Protein AF-A0A519KRC4-F1 (afdb_monomer_lite)

Radius of gyration: 12.48 Å; chains: 1; bounding box: 27×26×26 Å

Secondary structure (DSSP, 8-state):
--S-S-------SSHHHHHHHHHHTGGGSTT---------SS-SS--SS---

Foldseek 3Di:
DPPDPDDDDADAPDVVRVVCCVVPPVVPPPPDPDDDDDDDPDDPDDPPDHPD

Sequence (52 aa):
TGGSDYLLRLVVRDVDDLERVHSRELTRIPGVTRVSSSVAMRTVVKRGALPV

pLDDT: mean 77.0, std 9.08, range [49.03, 89.56]

Structure (mmCIF, N/CA/C/O backbone):
data_AF-A0A519KRC4-F1
#
_entry.id   AF-A0A519KRC4-F1
#
loop_
_atom_site.group_PDB
_atom_site.id
_atom_site.type_symbol
_atom_site.label_atom_id
_atom_site.label_alt_id
_atom_site.label_comp_id
_atom_site.label_asym_id
_atom_site.label_entity_id
_atom_site.label_seq_id
_atom_site.pdbx_PDB_ins_code
_atom_site.Cartn_x
_atom_site.Cartn_y
_atom_site.Cartn_z
_atom_site.occupancy
_atom_site.B_iso_or_equiv
_atom_site.auth_seq_id
_atom_site.auth_comp_id
_atom_site.auth_asym_id
_atom_site.auth_atom_id
_atom_site.pdbx_PDB_model_num
ATOM 1 N N . THR A 1 1 ? 1.489 15.897 13.579 1.00 49.03 1 THR A N 1
ATOM 2 C CA . THR A 1 1 ? 0.202 15.488 12.977 1.00 49.03 1 THR A CA 1
ATOM 3 C C . THR A 1 1 ? 0.442 14.234 12.163 1.00 49.03 1 THR A C 1
ATOM 5 O O . THR A 1 1 ? 0.922 14.323 11.042 1.00 49.03 1 THR A O 1
ATOM 8 N N . GLY A 1 2 ? 0.246 13.055 12.763 1.00 59.78 2 GLY A N 1
ATOM 9 C CA . GLY A 1 2 ? 0.386 11.783 12.046 1.00 59.78 2 GLY A CA 1
ATOM 10 C C . GLY A 1 2 ? -0.713 11.687 10.992 1.00 59.78 2 GLY A C 1
ATOM 11 O O . GLY A 1 2 ? -1.885 11.699 11.342 1.00 59.78 2 GLY A O 1
ATOM 12 N N . GLY A 1 3 ? -0.350 11.718 9.709 1.00 70.75 3 GLY A N 1
ATOM 13 C CA . GLY A 1 3 ? -1.321 11.768 8.608 1.00 70.75 3 GLY A CA 1
ATOM 14 C C . GLY A 1 3 ? -1.964 10.418 8.282 1.00 70.75 3 GLY A C 1
ATOM 15 O O . GLY A 1 3 ? -2.981 10.374 7.593 1.00 70.75 3 GLY A O 1
ATOM 16 N N . SER A 1 4 ? -1.369 9.315 8.734 1.00 72.19 4 SER A N 1
ATOM 17 C CA . SER A 1 4 ? -1.866 7.952 8.534 1.00 72.19 4 SER A CA 1
ATOM 18 C C . SER A 1 4 ? -1.242 7.026 9.573 1.00 72.19 4 SER A C 1
ATOM 20 O O . SER A 1 4 ? -0.035 7.100 9.802 1.00 72.19 4 SER A O 1
ATOM 22 N N . ASP A 1 5 ? -2.047 6.144 10.158 1.00 76.50 5 ASP A N 1
ATOM 23 C CA . ASP A 1 5 ? -1.580 5.123 11.106 1.00 76.50 5 ASP A CA 1
ATOM 24 C C . ASP A 1 5 ? -0.878 3.951 10.399 1.00 76.50 5 ASP A C 1
ATOM 26 O O . ASP A 1 5 ? -0.061 3.251 10.993 1.00 76.50 5 ASP A O 1
ATOM 30 N N . TYR A 1 6 ? -1.151 3.769 9.101 1.00 77.56 6 TYR A N 1
ATOM 31 C CA . TYR A 1 6 ? -0.618 2.676 8.291 1.00 77.56 6 TYR A CA 1
ATOM 32 C C . TYR A 1 6 ? -0.161 3.159 6.912 1.00 77.56 6 TYR A C 1
ATOM 34 O O . TYR A 1 6 ? -0.814 3.989 6.278 1.00 77.56 6 TYR A O 1
ATOM 42 N N . LEU A 1 7 ? 0.943 2.585 6.423 1.00 82.44 7 LEU A N 1
ATOM 43 C CA . LEU A 1 7 ? 1.431 2.751 5.054 1.00 82.44 7 LEU A CA 1
ATOM 44 C C . LEU A 1 7 ? 1.551 1.376 4.394 1.00 82.44 7 LEU A C 1
ATOM 46 O O . LEU A 1 7 ? 2.316 0.528 4.848 1.00 82.44 7 LEU A O 1
ATOM 50 N N . LEU A 1 8 ? 0.831 1.180 3.291 1.00 81.25 8 LEU A N 1
ATOM 51 C CA . LEU A 1 8 ? 0.860 -0.051 2.504 1.00 81.25 8 LEU A CA 1
ATOM 52 C C . LEU A 1 8 ? 1.481 0.223 1.133 1.00 81.25 8 LEU A C 1
ATOM 54 O O . LEU A 1 8 ? 1.183 1.234 0.496 1.00 81.25 8 LEU A O 1
ATOM 58 N N . ARG A 1 9 ? 2.336 -0.690 0.663 1.00 83.56 9 ARG A N 1
ATOM 59 C CA . ARG A 1 9 ? 2.892 -0.667 -0.695 1.00 83.56 9 ARG A CA 1
ATOM 60 C C . ARG A 1 9 ? 2.443 -1.921 -1.424 1.00 83.56 9 ARG A C 1
ATOM 62 O O . ARG A 1 9 ? 2.826 -3.018 -1.038 1.00 83.56 9 ARG A O 1
ATOM 69 N N . LEU A 1 10 ? 1.658 -1.735 -2.475 1.00 79.69 10 LEU A N 1
ATOM 70 C CA . LEU A 1 10 ? 1.051 -2.812 -3.247 1.00 79.69 10 LEU A CA 1
ATOM 71 C C . LEU A 1 10 ? 1.524 -2.717 -4.698 1.00 79.69 10 LEU A C 1
ATOM 73 O O . LEU A 1 10 ? 1.747 -1.620 -5.213 1.00 79.69 10 LEU A O 1
ATOM 77 N N . VAL A 1 11 ? 1.682 -3.868 -5.344 1.00 85.50 11 VAL A N 1
ATOM 78 C CA . VAL A 1 11 ? 1.900 -3.972 -6.789 1.00 85.50 11 VAL A CA 1
ATOM 79 C C . VAL A 1 11 ? 0.635 -4.581 -7.369 1.00 85.50 11 VAL A C 1
ATOM 81 O O . VAL A 1 11 ? 0.276 -5.701 -7.022 1.00 85.50 11 VAL A O 1
ATOM 84 N N . VAL A 1 12 ? -0.047 -3.816 -8.210 1.00 85.31 12 VAL A N 1
ATOM 85 C CA . VAL A 1 12 ? -1.294 -4.206 -8.877 1.00 85.31 12 VAL A CA 1
ATOM 86 C C . VAL A 1 12 ? -1.054 -4.275 -10.378 1.00 85.31 12 VAL A C 1
ATOM 88 O O . VAL A 1 12 ? -0.140 -3.620 -10.889 1.00 85.31 12 VAL A O 1
ATOM 91 N N . ARG A 1 13 ? -1.841 -5.091 -11.079 1.00 87.38 13 ARG A N 1
ATOM 92 C CA . ARG A 1 13 ? -1.680 -5.272 -12.532 1.00 87.38 13 ARG A CA 1
ATOM 93 C C . ARG A 1 13 ? -2.160 -4.060 -13.327 1.00 87.38 13 ARG A C 1
ATOM 95 O O . ARG A 1 13 ? -1.528 -3.699 -14.315 1.00 87.38 13 ARG A O 1
ATOM 102 N N . ASP A 1 14 ? -3.243 -3.439 -12.873 1.00 87.31 14 ASP A N 1
ATOM 103 C CA . ASP A 1 14 ? -3.926 -2.327 -13.529 1.00 87.31 14 ASP A CA 1
ATOM 104 C C . ASP A 1 14 ? -4.794 -1.546 -12.515 1.00 87.31 14 ASP A C 1
ATOM 106 O O . ASP A 1 14 ? -4.726 -1.770 -11.301 1.00 87.31 14 ASP A O 1
ATOM 110 N N . VAL A 1 15 ? -5.567 -0.576 -13.010 1.00 85.94 15 VAL A N 1
ATOM 111 C CA . VAL A 1 15 ? -6.428 0.287 -12.187 1.00 85.94 15 VAL A CA 1
ATOM 112 C C . VAL A 1 15 ? -7.662 -0.460 -11.670 1.00 85.94 15 VAL A C 1
ATOM 114 O O . VAL A 1 15 ? -8.029 -0.265 -10.513 1.00 85.94 15 VAL A O 1
ATOM 117 N N . ASP A 1 16 ? -8.252 -1.365 -12.452 1.00 89.56 16 ASP A N 1
ATOM 118 C CA . ASP A 1 16 ? -9.399 -2.171 -12.005 1.00 89.56 16 ASP A CA 1
ATOM 119 C C . ASP A 1 16 ? -8.996 -3.083 -10.830 1.00 89.56 16 ASP A C 1
ATOM 121 O O . ASP A 1 16 ? -9.741 -3.299 -9.866 1.00 89.56 16 ASP A O 1
ATOM 125 N N . ASP A 1 17 ? -7.762 -3.589 -10.871 1.00 88.25 17 ASP A N 1
ATOM 126 C CA . ASP A 1 17 ? -7.131 -4.361 -9.806 1.00 88.25 17 ASP A CA 1
ATOM 127 C C . ASP A 1 17 ? -6.941 -3.515 -8.533 1.00 88.25 17 ASP A C 1
ATOM 129 O O . ASP A 1 17 ? -7.221 -3.997 -7.429 1.00 88.25 17 ASP A O 1
ATOM 133 N N . LEU A 1 18 ? -6.559 -2.239 -8.677 1.00 87.44 18 LEU A N 1
ATOM 134 C CA . LEU A 1 18 ? -6.471 -1.282 -7.569 1.00 87.44 18 LEU A CA 1
ATOM 135 C C . LEU A 1 18 ? -7.837 -1.014 -6.930 1.00 87.44 18 LEU A C 1
ATOM 137 O O . LEU A 1 18 ? -7.946 -1.061 -5.703 1.00 87.44 18 LEU A O 1
ATOM 141 N N . GLU A 1 19 ? -8.873 -0.751 -7.728 1.00 87.69 19 GLU A N 1
ATOM 142 C CA . GLU A 1 19 ? -10.222 -0.478 -7.220 1.00 87.69 19 GLU A CA 1
ATOM 143 C C . GLU A 1 19 ? -10.791 -1.672 -6.458 1.00 87.69 19 GLU A C 1
ATOM 145 O O . GLU A 1 19 ? -11.392 -1.512 -5.387 1.00 87.69 19 GLU A O 1
ATOM 150 N N . ARG A 1 20 ? -10.553 -2.890 -6.959 1.00 88.25 20 ARG A N 1
ATOM 151 C CA . ARG A 1 20 ? -10.960 -4.113 -6.267 1.00 88.25 20 ARG A CA 1
ATOM 152 C C . ARG A 1 20 ? -10.280 -4.229 -4.905 1.00 88.25 20 ARG A C 1
ATOM 154 O O . ARG A 1 20 ? -10.967 -4.485 -3.921 1.00 88.25 20 ARG A O 1
ATOM 161 N N . VAL A 1 21 ? -8.962 -4.034 -4.830 1.00 87.69 21 VAL A N 1
ATOM 162 C CA . VAL A 1 21 ? -8.217 -4.127 -3.561 1.00 87.69 21 VAL A CA 1
ATOM 163 C C . VAL A 1 21 ? -8.632 -3.012 -2.599 1.00 87.69 21 VAL A C 1
ATOM 165 O O . VAL A 1 21 ? -8.862 -3.269 -1.418 1.00 87.69 21 VAL A O 1
ATOM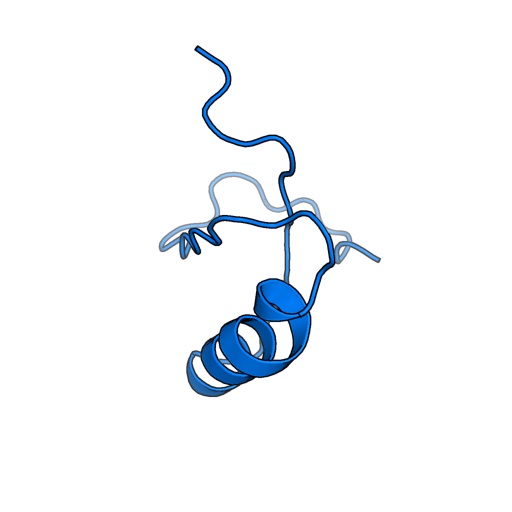 168 N N . HIS A 1 22 ? -8.806 -1.789 -3.098 1.00 84.31 22 HIS A N 1
ATOM 169 C CA . HIS A 1 22 ? -9.248 -0.657 -2.292 1.00 84.31 22 HIS A CA 1
ATOM 170 C C . HIS A 1 22 ? -10.636 -0.905 -1.684 1.00 84.31 22 HIS A C 1
ATOM 172 O O . HIS A 1 22 ? -10.798 -0.811 -0.471 1.00 84.31 22 HIS A O 1
ATOM 178 N N . SER A 1 23 ? -11.623 -1.265 -2.510 1.00 81.81 23 SER A N 1
ATOM 179 C CA . SER A 1 23 ? -13.030 -1.381 -2.099 1.00 81.81 23 SER A CA 1
ATOM 180 C C . SER A 1 23 ? -13.390 -2.678 -1.377 1.00 81.81 23 SER A C 1
ATOM 182 O O . SER A 1 23 ? -14.332 -2.675 -0.583 1.00 81.81 23 SER A O 1
ATOM 184 N N . ARG A 1 24 ? -12.702 -3.792 -1.664 1.00 81.19 24 ARG A N 1
ATOM 185 C CA . ARG A 1 24 ? -13.033 -5.103 -1.082 1.00 81.19 24 ARG A CA 1
ATOM 186 C C . ARG A 1 24 ? -12.168 -5.473 0.107 1.00 81.19 24 ARG A C 1
ATOM 188 O O . ARG A 1 24 ? -12.678 -6.129 1.008 1.00 81.19 24 ARG A O 1
ATOM 195 N N . GLU A 1 25 ? -10.903 -5.064 0.104 1.00 80.94 25 GLU A N 1
ATOM 196 C CA . GLU A 1 25 ? -9.932 -5.503 1.107 1.00 80.94 25 GLU A CA 1
ATOM 197 C C . GLU A 1 25 ? -9.632 -4.380 2.105 1.00 80.94 25 GLU A C 1
ATOM 199 O O . GLU A 1 25 ? -9.823 -4.556 3.306 1.00 80.94 25 GLU A O 1
ATOM 204 N N . LEU A 1 26 ? -9.224 -3.196 1.627 1.00 82.06 26 LEU A N 1
ATOM 205 C CA . LEU A 1 26 ? -8.718 -2.131 2.506 1.00 82.06 26 LEU A CA 1
ATOM 206 C C . LEU A 1 26 ? -9.811 -1.439 3.332 1.00 82.06 26 LEU A C 1
ATOM 208 O O . LEU A 1 26 ? -9.585 -1.115 4.495 1.00 82.06 26 LEU A O 1
ATOM 212 N N . THR A 1 27 ? -11.001 -1.236 2.767 1.00 79.56 27 THR A N 1
ATOM 213 C CA . THR A 1 27 ? -12.153 -0.632 3.469 1.00 79.56 27 THR A CA 1
ATOM 214 C C . THR A 1 27 ? -12.750 -1.529 4.553 1.00 79.56 27 THR A C 1
ATOM 216 O O . THR A 1 27 ? -13.492 -1.041 5.402 1.00 79.56 27 THR A O 1
ATOM 219 N N . ARG A 1 28 ? -12.455 -2.835 4.534 1.00 81.25 28 ARG A N 1
ATOM 220 C CA . ARG A 1 28 ? -12.954 -3.801 5.525 1.00 81.25 28 ARG A CA 1
ATOM 221 C C . ARG A 1 28 ? -12.019 -3.982 6.712 1.00 81.25 28 ARG A C 1
ATOM 223 O O . ARG A 1 28 ? -12.368 -4.712 7.637 1.00 81.25 28 ARG A O 1
ATOM 230 N N . ILE A 1 29 ? -10.845 -3.353 6.691 1.00 80.38 29 ILE A N 1
ATOM 231 C CA . ILE A 1 29 ? -9.879 -3.488 7.775 1.00 80.38 29 ILE A CA 1
ATOM 232 C C . ILE A 1 29 ? -10.467 -2.823 9.028 1.00 80.38 29 ILE A C 1
ATOM 234 O O . ILE A 1 29 ? -10.716 -1.612 9.025 1.00 80.38 29 ILE A O 1
ATOM 238 N N . PRO A 1 30 ? -10.697 -3.587 10.110 1.00 76.44 30 PRO A N 1
ATOM 239 C CA . PRO A 1 30 ? -11.227 -3.028 11.342 1.00 76.44 30 PRO A CA 1
ATOM 240 C C . PRO A 1 30 ? -10.241 -1.996 11.899 1.00 76.44 30 PRO A C 1
ATOM 242 O O . PRO A 1 30 ? -9.053 -2.274 12.045 1.00 76.44 30 PRO A O 1
ATOM 245 N N . GLY A 1 31 ? -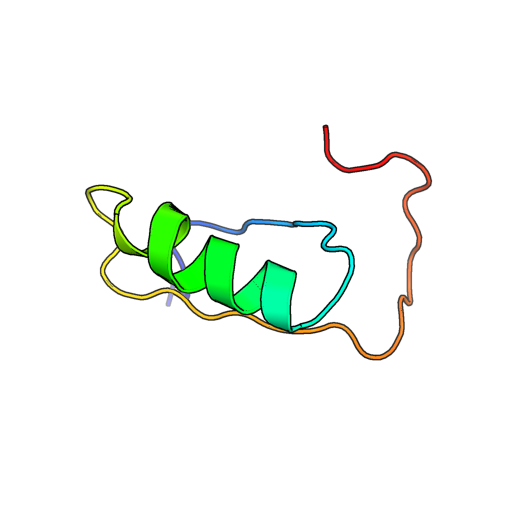10.736 -0.793 12.193 1.00 77.06 31 GLY A N 1
ATOM 246 C CA . GLY A 1 31 ? -9.915 0.325 12.670 1.00 77.06 31 GLY A CA 1
ATOM 247 C C . GLY A 1 31 ? -9.384 1.256 11.575 1.00 77.06 31 GLY A C 1
ATOM 248 O O . GLY A 1 31 ? -8.769 2.267 11.902 1.00 77.06 31 GLY A O 1
ATOM 249 N N . VAL A 1 32 ? -9.651 0.985 10.291 1.00 77.38 32 VAL A N 1
ATOM 250 C CA . VAL A 1 32 ? -9.311 1.909 9.198 1.00 77.38 32 VAL A CA 1
ATOM 251 C C . VAL A 1 32 ? -10.487 2.841 8.908 1.00 77.38 32 VAL A C 1
ATOM 253 O O . VAL A 1 32 ? -11.465 2.465 8.271 1.00 77.38 32 VAL A O 1
ATOM 256 N N . THR A 1 33 ? -10.376 4.093 9.353 1.00 78.94 33 THR A N 1
ATOM 257 C CA . THR A 1 33 ? -11.408 5.127 9.136 1.00 78.94 33 THR A CA 1
ATOM 258 C C . THR A 1 33 ? -11.350 5.728 7.730 1.00 78.94 33 THR A C 1
ATOM 260 O O . THR A 1 33 ? -12.350 6.229 7.217 1.00 78.94 33 THR A O 1
ATOM 263 N N . ARG A 1 34 ? -10.170 5.721 7.095 1.00 76.81 34 ARG A N 1
ATOM 264 C CA . ARG A 1 34 ? -9.959 6.323 5.775 1.00 76.81 34 ARG A CA 1
ATOM 265 C C . ARG A 1 34 ? -8.790 5.670 5.048 1.00 76.81 34 ARG A C 1
ATOM 267 O O . ARG A 1 34 ? -7.691 5.589 5.586 1.00 76.81 34 ARG A O 1
ATOM 2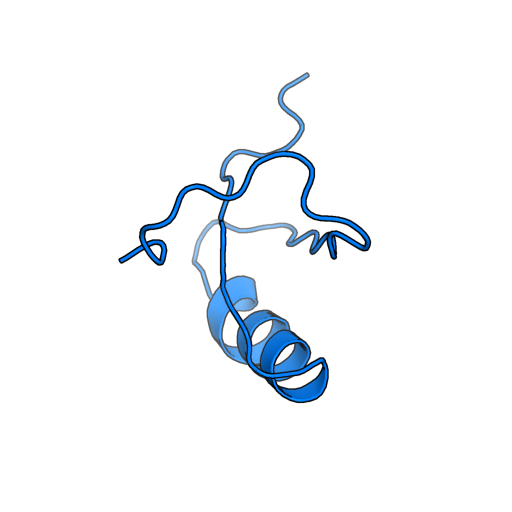74 N N . VAL A 1 35 ? -9.016 5.296 3.792 1.00 81.50 35 VAL A N 1
ATOM 275 C CA . VAL A 1 35 ? -7.978 4.796 2.884 1.00 81.50 35 VAL A CA 1
ATOM 276 C C . VAL A 1 35 ? -7.675 5.879 1.852 1.00 81.50 35 VAL A C 1
ATOM 278 O O . VAL A 1 35 ? -8.581 6.392 1.204 1.00 81.50 35 VAL A O 1
ATOM 281 N N . SER A 1 36 ? -6.400 6.234 1.690 1.00 80.50 36 SER A N 1
ATOM 282 C CA . SER A 1 36 ? -5.936 7.124 0.621 1.00 80.50 36 SER A CA 1
ATOM 283 C C . SER A 1 36 ? -4.952 6.360 -0.253 1.00 80.50 36 SER A C 1
ATOM 285 O O . SER A 1 36 ? -3.892 5.956 0.221 1.00 80.50 36 SER A O 1
ATOM 287 N N . SER A 1 37 ? -5.296 6.156 -1.522 1.00 79.06 37 SER A N 1
ATOM 288 C CA . SER A 1 37 ? -4.440 5.462 -2.485 1.00 79.06 37 SER A CA 1
ATOM 289 C C . SER A 1 37 ? -3.714 6.479 -3.360 1.00 79.06 37 SER A C 1
ATOM 291 O O . SER A 1 37 ? -4.347 7.323 -3.986 1.00 79.06 37 SER A O 1
ATOM 293 N N . SER A 1 38 ? -2.386 6.385 -3.417 1.00 80.06 38 SER A N 1
ATOM 294 C CA . SER A 1 38 ? -1.548 7.224 -4.278 1.00 80.06 38 SER A CA 1
ATOM 295 C C . SER A 1 38 ? -0.865 6.358 -5.328 1.00 80.06 38 SER A C 1
ATOM 297 O O . SER A 1 38 ? -0.194 5.384 -4.987 1.00 80.06 38 SER A O 1
ATOM 299 N N . VAL A 1 39 ? -1.013 6.725 -6.601 1.00 78.00 39 VAL A N 1
ATOM 300 C CA . VAL A 1 39 ? -0.385 6.020 -7.725 1.00 78.00 39 VAL A CA 1
ATOM 301 C C . VAL A 1 39 ? 0.905 6.736 -8.112 1.00 78.00 39 VAL A C 1
ATOM 303 O O . VAL A 1 39 ? 0.914 7.933 -8.399 1.00 78.00 39 VAL A O 1
ATOM 306 N N . ALA A 1 40 ? 2.021 6.008 -8.109 1.00 78.06 40 ALA A N 1
ATOM 307 C CA . ALA A 1 40 ? 3.312 6.557 -8.500 1.00 78.06 40 ALA A CA 1
ATOM 308 C C . ALA A 1 40 ? 3.455 6.553 -10.030 1.00 78.06 40 ALA A C 1
ATOM 310 O O . ALA A 1 40 ? 3.674 5.508 -10.632 1.00 78.06 40 ALA A O 1
ATOM 311 N N . MET A 1 41 ? 3.397 7.735 -10.649 1.00 77.25 41 MET A N 1
ATOM 312 C CA . MET A 1 41 ? 3.555 7.904 -12.106 1.00 77.25 41 MET A CA 1
ATOM 313 C C . MET A 1 41 ? 4.974 7.575 -12.598 1.00 77.25 41 MET A C 1
ATOM 315 O O . MET A 1 41 ? 5.177 7.188 -13.745 1.00 7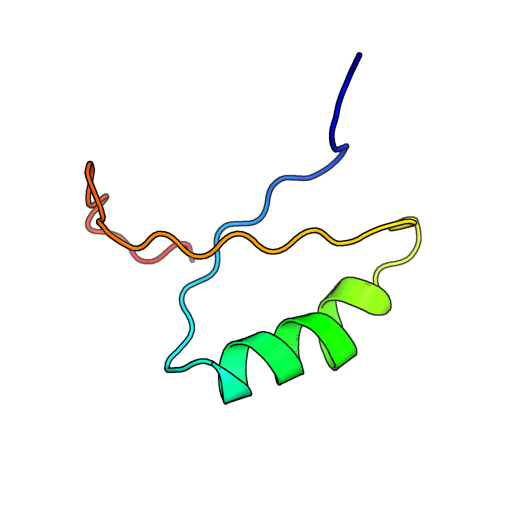7.25 41 MET A O 1
ATOM 319 N N . ARG A 1 42 ? 5.980 7.734 -11.728 1.00 70.88 42 ARG A N 1
ATOM 320 C CA . ARG A 1 42 ? 7.386 7.435 -12.017 1.00 70.88 42 ARG A CA 1
ATOM 321 C C . ARG A 1 42 ? 8.040 6.798 -10.798 1.00 70.88 42 ARG A C 1
ATOM 323 O O . ARG A 1 42 ? 8.086 7.396 -9.725 1.00 70.88 42 ARG A O 1
ATOM 330 N N . THR A 1 43 ? 8.593 5.601 -10.963 1.00 65.12 43 THR A N 1
ATOM 331 C CA . THR A 1 43 ? 9.364 4.941 -9.904 1.00 65.12 43 THR A CA 1
ATOM 332 C C . THR A 1 43 ? 10.776 5.527 -9.853 1.00 65.12 43 THR A C 1
ATOM 334 O O . THR A 1 43 ? 11.607 5.213 -10.699 1.00 65.12 43 THR A O 1
ATOM 337 N N . VAL A 1 44 ? 11.052 6.392 -8.873 1.00 65.88 44 VAL A N 1
ATOM 338 C CA . VAL A 1 44 ? 12.378 7.025 -8.697 1.00 65.88 44 VAL A CA 1
ATOM 339 C C . VAL A 1 44 ? 13.397 6.049 -8.089 1.00 65.88 44 VAL A C 1
ATOM 341 O O . VAL A 1 44 ? 14.578 6.114 -8.405 1.00 65.88 44 VAL A O 1
ATOM 344 N N . VAL A 1 45 ? 12.935 5.094 -7.273 1.00 62.56 45 VAL A N 1
ATOM 345 C CA . VAL A 1 45 ? 13.757 4.024 -6.688 1.00 62.56 45 VAL A CA 1
ATOM 346 C C . VAL A 1 45 ? 13.033 2.691 -6.864 1.00 62.56 45 VAL A C 1
ATOM 348 O O . VAL A 1 45 ? 12.006 2.451 -6.229 1.00 62.56 45 VAL A O 1
ATOM 351 N N . LYS A 1 46 ? 13.553 1.806 -7.723 1.00 58.91 46 LYS A N 1
ATOM 352 C CA . LYS A 1 46 ? 13.084 0.415 -7.820 1.00 58.91 46 LYS A CA 1
ATOM 353 C C . LYS A 1 46 ? 13.842 -0.432 -6.800 1.00 58.91 46 LYS A C 1
ATOM 355 O O . LYS A 1 46 ? 14.985 -0.809 -7.038 1.00 58.91 46 LYS A O 1
ATOM 360 N N . ARG A 1 47 ? 13.212 -0.761 -5.667 1.00 63.94 47 ARG A N 1
ATOM 361 C CA . ARG A 1 47 ? 13.663 -1.911 -4.864 1.00 63.94 47 ARG A CA 1
ATOM 362 C C . ARG A 1 47 ? 13.251 -3.167 -5.632 1.00 63.94 47 ARG A C 1
ATOM 364 O O . ARG A 1 47 ? 12.068 -3.355 -5.878 1.00 63.94 47 ARG A O 1
ATOM 371 N N . GLY A 1 48 ? 14.233 -3.956 -6.076 1.00 62.72 48 GLY A N 1
ATOM 372 C CA . GLY A 1 48 ? 14.036 -5.065 -7.022 1.00 62.72 48 GLY A CA 1
ATOM 373 C C . GLY A 1 48 ? 13.216 -6.246 -6.495 1.00 62.72 48 GLY A C 1
ATOM 374 O O . GLY A 1 48 ? 12.799 -7.083 -7.286 1.00 62.72 48 GLY A O 1
ATOM 375 N N . ALA A 1 49 ? 12.951 -6.306 -5.191 1.00 70.88 49 ALA A N 1
ATOM 376 C CA . ALA A 1 49 ? 12.036 -7.283 -4.622 1.00 70.88 49 ALA A CA 1
ATOM 377 C C . ALA A 1 49 ? 10.603 -6.745 -4.667 1.00 70.88 49 ALA A C 1
ATOM 379 O O . ALA A 1 49 ? 10.332 -5.633 -4.197 1.00 70.88 49 ALA A O 1
ATOM 380 N N . LEU A 1 50 ? 9.683 -7.558 -5.193 1.00 68.56 50 LEU A N 1
ATOM 381 C CA . LEU A 1 50 ? 8.262 -7.367 -4.923 1.00 68.56 50 LEU A CA 1
ATOM 382 C C . LEU A 1 50 ? 8.077 -7.289 -3.395 1.00 68.56 50 LEU A C 1
ATOM 384 O 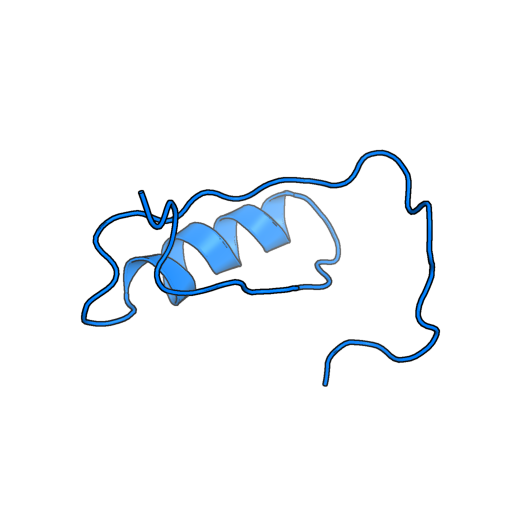O . LEU A 1 50 ? 8.736 -8.045 -2.678 1.00 68.56 50 LEU A O 1
ATOM 388 N N . PRO A 1 51 ? 7.258 -6.358 -2.877 1.00 65.81 51 PRO A N 1
ATOM 389 C CA . PRO A 1 51 ? 6.864 -6.391 -1.476 1.00 65.81 51 PRO A CA 1
ATOM 390 C C . PRO A 1 51 ? 6.068 -7.683 -1.249 1.00 65.81 51 PRO A C 1
ATOM 392 O O . PRO A 1 51 ? 4.911 -7.757 -1.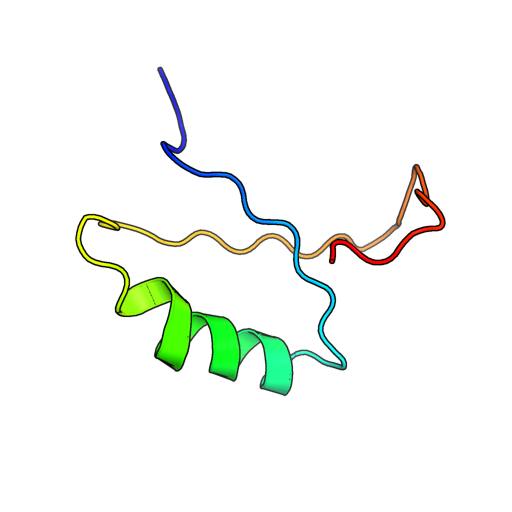655 1.00 65.81 51 PRO A O 1
ATOM 395 N N . VAL A 1 52 ? 6.731 -8.698 -0.694 1.00 63.25 52 VAL A N 1
ATOM 396 C CA . VAL A 1 52 ? 6.151 -9.982 -0.274 1.00 63.25 52 VAL A CA 1
ATOM 397 C C . VAL A 1 52 ? 6.077 -10.049 1.239 1.00 63.25 52 VAL A C 1
ATOM 399 O O . VAL A 1 52 ? 6.968 -9.450 1.889 1.00 63.25 52 VAL A O 1
#